Protein AF-A0A3P7DSE6-F1 (afdb_monomer)

Structure (mmCIF, N/CA/C/O backbone):
data_AF-A0A3P7DSE6-F1
#
_entry.id   AF-A0A3P7DSE6-F1
#
loop_
_atom_site.group_PDB
_atom_site.id
_atom_site.type_symbol
_atom_site.label_atom_id
_atom_site.label_alt_id
_atom_site.label_comp_id
_atom_site.label_asym_id
_atom_site.label_entity_id
_atom_site.label_seq_id
_atom_site.pdbx_PDB_ins_code
_atom_site.Cartn_x
_atom_site.Cartn_y
_atom_site.Cartn_z
_atom_site.occupancy
_atom_site.B_iso_or_equiv
_atom_site.auth_seq_id
_atom_site.auth_comp_id
_atom_site.auth_asym_id
_atom_site.auth_atom_id
_atom_site.pdbx_PDB_model_num
ATOM 1 N N . MET A 1 1 ? 12.833 21.129 -14.256 1.00 38.88 1 MET A N 1
ATOM 2 C CA . MET A 1 1 ? 12.560 20.249 -13.098 1.00 38.88 1 MET A CA 1
ATOM 3 C C . MET A 1 1 ? 11.697 19.097 -13.581 1.00 38.88 1 MET A C 1
ATOM 5 O O . MET A 1 1 ? 10.662 19.366 -14.177 1.00 38.88 1 MET A O 1
ATOM 9 N N . GLN A 1 2 ? 12.132 17.846 -13.414 1.00 68.00 2 GLN A N 1
ATOM 10 C CA . GLN A 1 2 ? 11.287 16.686 -13.716 1.00 68.00 2 GLN A CA 1
ATOM 11 C C . GLN A 1 2 ? 10.372 16.439 -12.518 1.00 68.00 2 GLN A C 1
ATOM 13 O O . GLN A 1 2 ? 10.795 15.897 -11.503 1.00 68.00 2 GLN A O 1
ATOM 18 N N . TYR A 1 3 ? 9.135 16.911 -12.623 1.00 85.81 3 TYR A N 1
ATOM 19 C CA . TYR A 1 3 ? 8.084 16.573 -11.672 1.00 85.81 3 TYR A CA 1
ATOM 20 C C . TYR A 1 3 ? 7.590 15.152 -11.948 1.00 85.81 3 TYR A C 1
ATOM 22 O O . TYR A 1 3 ? 7.608 14.699 -13.095 1.00 85.81 3 TYR A O 1
ATOM 30 N N . TYR A 1 4 ? 7.134 14.454 -10.906 1.00 91.56 4 TYR A N 1
ATOM 31 C CA . TYR A 1 4 ? 6.423 13.193 -11.090 1.00 91.56 4 TYR A CA 1
ATOM 32 C C . TYR A 1 4 ? 5.213 13.389 -12.016 1.00 91.56 4 TYR A C 1
ATOM 34 O O . TYR A 1 4 ? 4.599 14.464 -11.992 1.00 91.56 4 TYR A O 1
ATOM 42 N N . PRO A 1 5 ? 4.841 12.374 -12.822 1.00 93.06 5 PRO A N 1
ATOM 43 C CA . PRO A 1 5 ? 3.581 12.425 -13.548 1.00 93.06 5 PRO A CA 1
ATOM 44 C C . PRO A 1 5 ? 2.419 12.608 -12.564 1.00 93.06 5 PRO A C 1
ATOM 46 O O . PRO A 1 5 ? 2.527 12.300 -11.370 1.00 93.06 5 PRO A O 1
ATOM 49 N N . ARG A 1 6 ? 1.285 13.101 -13.072 1.00 94.62 6 ARG A N 1
ATOM 50 C CA . ARG A 1 6 ? 0.035 13.110 -12.306 1.00 94.62 6 ARG A CA 1
ATOM 51 C C . ARG A 1 6 ? -0.231 11.688 -11.803 1.00 94.62 6 ARG A C 1
ATOM 53 O O . ARG A 1 6 ? -0.261 10.772 -12.611 1.00 94.62 6 ARG A O 1
ATOM 60 N N . HIS A 1 7 ? -0.406 11.537 -10.496 1.00 94.81 7 HIS A N 1
ATOM 61 C CA . HIS A 1 7 ? -0.621 10.261 -9.818 1.00 94.81 7 HIS A CA 1
ATOM 62 C C . HIS A 1 7 ? -1.644 10.447 -8.689 1.00 94.81 7 HIS A C 1
ATOM 64 O O . HIS A 1 7 ? -1.926 11.576 -8.273 1.00 94.81 7 HIS A O 1
ATOM 70 N N . CYS A 1 8 ? -2.218 9.346 -8.220 1.00 93.94 8 CYS A N 1
ATOM 71 C CA . CYS A 1 8 ? -2.974 9.288 -6.977 1.00 93.94 8 CYS A CA 1
ATOM 72 C C . CYS A 1 8 ? -1.994 8.973 -5.847 1.00 93.94 8 CYS A C 1
ATOM 74 O O . CYS A 1 8 ? -1.244 8.010 -5.945 1.00 93.94 8 CYS A O 1
ATOM 76 N N . SER A 1 9 ? -1.996 9.791 -4.800 1.00 89.56 9 SER A N 1
ATOM 77 C CA . SER A 1 9 ? -1.204 9.565 -3.591 1.00 89.56 9 SER A CA 1
ATOM 78 C C . SER A 1 9 ? -2.119 9.182 -2.436 1.00 89.56 9 SER A C 1
ATOM 80 O O . SER A 1 9 ? -3.177 9.804 -2.287 1.00 89.56 9 SER A O 1
ATOM 82 N N . GLY A 1 10 ? -1.696 8.274 -1.564 1.00 84.75 10 GLY A N 1
ATOM 83 C CA . GLY A 1 10 ? -2.383 8.038 -0.294 1.00 84.75 10 GLY A CA 1
ATOM 84 C C . GLY A 1 10 ? -2.285 6.600 0.188 1.00 84.75 10 GLY A C 1
ATOM 85 O O . GLY A 1 10 ? -1.408 5.850 -0.207 1.00 84.75 10 GLY A O 1
ATOM 86 N N . SER A 1 11 ? -3.195 6.213 1.081 1.00 83.69 11 SER A N 1
ATOM 87 C CA . SER A 1 11 ? -3.246 4.839 1.605 1.00 83.69 11 SER A CA 1
ATOM 88 C C . SER A 1 11 ? -4.021 3.873 0.703 1.00 83.69 11 SER A C 1
ATOM 90 O O . SER A 1 11 ? -3.950 2.666 0.907 1.00 83.69 11 SER A O 1
ATOM 92 N N . PHE A 1 12 ? -4.806 4.396 -0.241 1.00 88.19 12 PHE A N 1
ATOM 93 C CA . PHE A 1 12 ? -5.580 3.622 -1.205 1.00 88.19 12 PHE A CA 1
ATOM 94 C C . PHE A 1 12 ? -5.956 4.493 -2.410 1.00 88.19 12 PHE A C 1
ATOM 96 O O . PHE A 1 12 ? -5.981 5.723 -2.335 1.00 88.19 12 PHE A O 1
ATOM 103 N N . TYR A 1 13 ? -6.326 3.838 -3.504 1.00 90.50 13 TYR A N 1
ATOM 104 C CA . TYR A 1 13 ? -6.916 4.451 -4.687 1.00 90.50 13 TYR A CA 1
ATOM 105 C C . TYR A 1 13 ? -7.997 3.528 -5.259 1.00 90.50 13 TYR A C 1
ATOM 107 O O . TYR A 1 13 ? -7.988 2.318 -5.037 1.00 90.50 13 TYR A O 1
ATOM 115 N N . LEU A 1 14 ? -8.948 4.105 -5.993 1.00 91.94 14 LEU A N 1
ATOM 116 C CA . LEU A 1 14 ? -9.995 3.356 -6.684 1.00 91.94 14 LEU A CA 1
ATOM 117 C C . LEU A 1 14 ? -9.675 3.263 -8.169 1.00 91.94 14 LEU A C 1
ATOM 119 O O . LEU A 1 14 ? -9.336 4.262 -8.803 1.00 91.94 14 LEU A O 1
ATOM 123 N N . LEU A 1 15 ? -9.837 2.066 -8.722 1.00 94.56 15 LEU A N 1
ATOM 124 C CA . LEU A 1 15 ? -9.671 1.793 -10.143 1.00 94.56 15 LEU A CA 1
ATOM 125 C C . LEU A 1 15 ? -10.956 1.177 -10.687 1.00 94.56 15 LEU A C 1
ATOM 127 O O . LEU A 1 15 ? -11.629 0.402 -10.008 1.00 94.56 15 LEU A O 1
ATOM 131 N N . THR A 1 16 ? -11.269 1.466 -11.946 1.00 95.44 16 THR A N 1
ATOM 132 C CA . THR A 1 16 ? -12.244 0.659 -12.679 1.00 95.44 16 THR A CA 1
ATOM 133 C C . THR A 1 16 ? -11.640 -0.718 -12.968 1.00 95.44 16 THR A C 1
ATOM 135 O O . THR A 1 16 ? -10.439 -0.839 -13.220 1.00 95.44 16 THR A O 1
ATOM 138 N N . GLY A 1 17 ? -12.458 -1.775 -12.962 1.00 95.19 17 GLY A N 1
ATOM 139 C CA . GLY A 1 17 ? -11.953 -3.149 -13.107 1.00 95.19 17 GLY A CA 1
ATOM 140 C C . GLY A 1 17 ? -11.143 -3.390 -14.391 1.00 95.19 17 GLY A C 1
ATOM 141 O O . GLY A 1 17 ? -10.157 -4.122 -14.380 1.00 95.19 17 GLY A O 1
ATOM 142 N N . ASN A 1 18 ? -11.494 -2.719 -15.491 1.00 95.88 18 ASN A N 1
ATOM 143 C CA . ASN A 1 18 ? -10.749 -2.789 -16.751 1.00 95.88 18 ASN A CA 1
ATOM 144 C C . ASN A 1 18 ? -9.375 -2.096 -16.692 1.00 95.88 18 ASN A C 1
ATOM 146 O O . ASN A 1 18 ? -8.443 -2.548 -17.357 1.00 95.88 18 ASN A O 1
ATOM 150 N N . LEU A 1 19 ? -9.229 -1.024 -15.904 1.00 97.44 19 LEU A N 1
ATOM 151 C CA . LEU A 1 19 ? -7.979 -0.270 -15.802 1.00 97.44 19 LEU A CA 1
ATOM 152 C C . LEU A 1 19 ? -6.871 -1.116 -15.168 1.00 97.44 19 LEU A C 1
ATOM 154 O O . LEU A 1 19 ? -5.738 -1.074 -15.638 1.00 97.44 19 LEU A O 1
ATOM 158 N N . ALA A 1 20 ? -7.202 -1.944 -14.173 1.00 96.06 20 ALA A N 1
ATOM 159 C CA . ALA A 1 20 ? -6.242 -2.841 -13.528 1.00 96.06 20 ALA A CA 1
ATOM 160 C C . ALA A 1 20 ? -5.519 -3.752 -14.539 1.00 96.06 20 ALA A C 1
ATOM 162 O O . ALA A 1 20 ? -4.295 -3.874 -14.502 1.00 96.06 20 ALA A O 1
ATOM 163 N N . ARG A 1 21 ? -6.258 -4.327 -15.499 1.00 96.50 21 ARG A N 1
ATOM 164 C CA . ARG A 1 21 ? -5.679 -5.161 -16.564 1.00 96.50 21 ARG A CA 1
ATOM 165 C C . ARG A 1 21 ? -4.743 -4.366 -17.475 1.00 96.50 21 ARG A C 1
ATOM 167 O O . ARG A 1 21 ? -3.650 -4.832 -17.773 1.00 96.50 21 ARG A O 1
ATOM 174 N N . LEU A 1 22 ? -5.150 -3.165 -17.886 1.00 97.50 22 LEU A N 1
ATOM 175 C CA . LEU A 1 22 ? -4.333 -2.312 -18.755 1.00 97.50 22 LEU A CA 1
ATOM 176 C C . LEU A 1 22 ? -3.011 -1.915 -18.085 1.00 97.50 22 LEU A C 1
ATOM 178 O O . LEU A 1 22 ? -1.963 -1.952 -18.728 1.00 97.50 22 LEU A O 1
ATOM 182 N N . LEU A 1 23 ? -3.051 -1.564 -16.794 1.00 97.38 23 LEU A N 1
ATOM 183 C CA . LEU A 1 23 ? -1.851 -1.248 -16.015 1.00 97.38 23 LEU A CA 1
ATOM 184 C C . LEU A 1 23 ? -0.917 -2.463 -15.930 1.00 97.38 23 LEU A C 1
ATOM 186 O O . LEU A 1 23 ? 0.278 -2.337 -16.197 1.00 97.38 23 LEU A O 1
ATOM 190 N N . PHE A 1 24 ? -1.467 -3.642 -15.626 1.00 95.81 24 PHE A N 1
ATOM 191 C CA . PHE A 1 24 ? -0.712 -4.894 -15.567 1.00 95.81 24 PHE A CA 1
ATOM 192 C C . PHE A 1 24 ? -0.029 -5.229 -16.903 1.00 95.81 24 PHE A C 1
ATOM 194 O O . PHE A 1 24 ? 1.168 -5.517 -16.932 1.00 95.81 24 PHE A O 1
ATOM 201 N N . ASP A 1 25 ? -0.750 -5.110 -18.020 1.00 96.88 25 ASP A N 1
ATOM 202 C CA . ASP A 1 25 ? -0.218 -5.393 -19.359 1.00 96.88 25 ASP A CA 1
ATOM 203 C C . ASP A 1 25 ? 0.943 -4.457 -19.749 1.00 96.88 25 ASP A C 1
ATOM 205 O O . ASP A 1 25 ? 1.818 -4.859 -20.528 1.00 96.88 25 ASP A O 1
ATOM 209 N N . GLN A 1 26 ? 0.971 -3.230 -19.208 1.00 96.94 26 GLN A N 1
ATOM 210 C CA . GLN A 1 26 ? 2.058 -2.262 -19.399 1.00 96.94 26 GLN A CA 1
ATOM 211 C C . GLN A 1 26 ? 3.239 -2.465 -18.446 1.00 96.94 26 GLN A C 1
ATOM 213 O O . GLN A 1 26 ? 4.368 -2.151 -18.825 1.00 96.94 26 GLN A O 1
ATOM 218 N N . ALA A 1 27 ? 3.019 -3.006 -17.245 1.00 95.81 27 ALA A N 1
ATOM 219 C CA . ALA A 1 27 ? 4.054 -3.142 -16.217 1.00 95.81 27 ALA A CA 1
ATOM 220 C C . ALA A 1 27 ? 5.291 -3.915 -16.709 1.00 95.81 27 ALA A C 1
ATOM 222 O O . ALA A 1 27 ? 6.420 -3.531 -16.414 1.00 95.81 27 ALA A O 1
ATOM 223 N N . ARG A 1 28 ? 5.096 -4.941 -17.548 1.00 94.25 28 ARG A N 1
ATOM 224 C CA . ARG A 1 28 ? 6.185 -5.738 -18.151 1.00 94.25 28 ARG A CA 1
ATOM 225 C C . ARG A 1 28 ? 7.104 -4.965 -19.107 1.00 94.25 28 ARG A C 1
ATOM 227 O O . ARG A 1 28 ? 8.167 -5.466 -19.453 1.00 94.25 28 ARG A O 1
ATOM 234 N N . PHE A 1 29 ? 6.699 -3.777 -19.555 1.00 95.62 29 PHE A N 1
ATOM 235 C CA . PHE A 1 29 ? 7.461 -2.923 -20.476 1.00 95.62 29 PHE A CA 1
ATOM 236 C C . PHE A 1 29 ? 8.024 -1.668 -19.791 1.00 95.62 29 PHE A C 1
ATOM 238 O O . PHE A 1 29 ? 8.458 -0.726 -20.465 1.00 95.62 29 PHE A O 1
ATOM 245 N N . CYS A 1 30 ? 7.982 -1.628 -18.460 1.00 93.19 30 CYS A N 1
ATOM 246 C CA . CYS A 1 30 ? 8.367 -0.479 -17.658 1.00 93.19 30 CYS A CA 1
ATOM 247 C C . CYS A 1 30 ? 9.463 -0.834 -16.665 1.00 93.19 30 CYS A C 1
ATOM 249 O O . CYS A 1 30 ? 9.403 -1.859 -15.992 1.00 93.19 30 CYS A O 1
ATOM 251 N N . THR A 1 31 ? 10.409 0.083 -16.483 1.00 92.75 31 THR A N 1
ATOM 252 C CA . THR A 1 31 ? 11.282 0.048 -15.311 1.00 92.75 31 THR A CA 1
ATOM 253 C C . THR A 1 31 ? 10.458 0.356 -14.064 1.00 92.75 31 THR A C 1
ATOM 255 O O . THR A 1 31 ? 9.689 1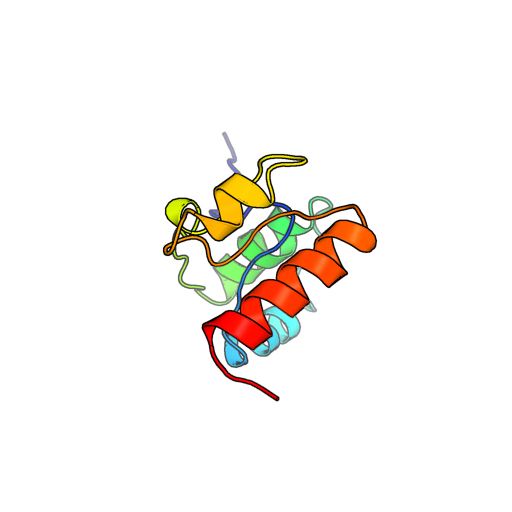.328 -14.037 1.00 92.75 31 THR A O 1
ATOM 258 N N . LEU A 1 32 ? 10.626 -0.472 -13.035 1.00 93.19 32 LEU A N 1
ATOM 259 C CA . LEU A 1 32 ? 10.024 -0.256 -11.726 1.00 93.19 32 LEU A CA 1
ATOM 260 C C . LEU A 1 32 ? 10.492 1.084 -11.145 1.00 93.19 32 LEU A C 1
ATOM 262 O O . LEU A 1 32 ? 11.670 1.432 -11.222 1.00 93.19 32 LEU A O 1
ATOM 266 N N . PHE A 1 33 ? 9.561 1.824 -10.549 1.00 93.81 33 PHE A N 1
ATOM 267 C CA . PHE A 1 33 ? 9.860 3.026 -9.777 1.00 93.81 33 PHE A CA 1
ATOM 268 C C . PHE A 1 33 ? 9.518 2.768 -8.308 1.00 93.81 33 PHE A C 1
ATOM 270 O O . PHE A 1 33 ? 8.503 2.147 -8.013 1.00 93.81 33 PHE A O 1
ATOM 277 N N . TRP A 1 34 ? 10.391 3.194 -7.396 1.00 93.88 34 TRP A N 1
ATOM 278 C CA . TRP A 1 34 ? 10.366 2.742 -5.999 1.00 93.88 34 TRP A CA 1
ATOM 279 C C . TRP A 1 34 ? 9.204 3.313 -5.172 1.00 93.88 34 TRP A C 1
ATOM 281 O O . TRP A 1 34 ? 8.829 2.716 -4.168 1.00 93.88 34 TRP A O 1
ATOM 291 N N . ILE A 1 35 ? 8.619 4.441 -5.588 1.00 95.00 35 ILE A N 1
ATOM 292 C CA . ILE A 1 35 ? 7.380 4.956 -4.995 1.00 95.00 35 ILE A CA 1
ATOM 293 C C . ILE A 1 35 ? 6.212 4.301 -5.731 1.00 95.00 35 ILE A C 1
ATOM 295 O O . ILE A 1 35 ? 5.942 4.657 -6.879 1.00 95.00 35 ILE A O 1
ATOM 299 N N . GLU A 1 36 ? 5.541 3.349 -5.082 1.00 94.62 36 GLU A N 1
ATOM 300 C CA . GLU A 1 36 ? 4.486 2.527 -5.694 1.00 94.62 36 GLU A CA 1
ATOM 301 C C . GLU A 1 36 ? 3.345 3.373 -6.277 1.00 94.62 36 GLU A C 1
ATOM 303 O O . GLU A 1 36 ? 3.064 3.235 -7.465 1.00 94.62 36 GLU A O 1
ATOM 308 N N . ASP A 1 37 ? 2.807 4.335 -5.521 1.00 95.25 37 ASP A N 1
ATOM 309 C CA . ASP A 1 37 ? 1.792 5.287 -6.000 1.00 95.25 37 ASP A CA 1
ATOM 310 C C . ASP A 1 37 ? 2.210 5.985 -7.306 1.00 95.25 37 ASP A C 1
ATOM 312 O O . ASP A 1 37 ? 1.446 6.055 -8.275 1.00 95.25 37 ASP A O 1
ATOM 316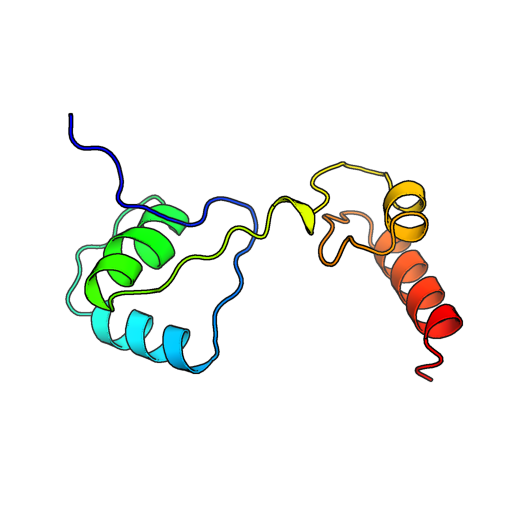 N N . VAL A 1 38 ? 3.454 6.473 -7.368 1.00 95.75 38 VAL A N 1
ATOM 317 C CA . VAL A 1 38 ? 3.998 7.139 -8.561 1.00 95.75 38 VAL A CA 1
ATOM 318 C C . VAL A 1 38 ? 4.204 6.136 -9.693 1.00 95.75 38 VAL A C 1
ATOM 320 O O . VAL A 1 38 ? 3.991 6.482 -10.855 1.00 95.75 38 VAL A O 1
ATOM 323 N N . HIS A 1 39 ? 4.600 4.899 -9.393 1.00 96.06 39 HIS A N 1
ATOM 324 C CA . HIS A 1 39 ? 4.793 3.860 -10.396 1.00 96.06 39 HIS A CA 1
ATOM 325 C C . HIS A 1 39 ? 3.463 3.419 -11.015 1.00 96.06 39 HIS A C 1
ATOM 327 O O . HIS A 1 39 ? 3.279 3.535 -12.228 1.00 96.06 39 HIS A O 1
ATOM 333 N N . VAL A 1 40 ? 2.535 2.942 -10.189 1.00 96.56 40 VAL A N 1
ATOM 334 C CA . VAL A 1 40 ? 1.281 2.323 -10.619 1.00 96.56 40 VAL A CA 1
ATOM 335 C C . VAL A 1 40 ? 0.333 3.376 -11.157 1.00 96.56 40 VAL A C 1
ATOM 337 O O . VAL A 1 40 ? -0.119 3.288 -12.299 1.00 96.56 40 VAL A O 1
ATOM 340 N N . THR A 1 41 ? 0.051 4.408 -10.369 1.00 96.75 41 THR A N 1
ATOM 341 C CA . THR A 1 41 ? -0.964 5.377 -10.772 1.00 96.75 41 THR A CA 1
ATOM 342 C C . THR A 1 41 ? -0.387 6.477 -11.642 1.00 96.75 41 THR A C 1
ATOM 344 O O . THR A 1 41 ? -1.130 7.001 -12.446 1.00 96.75 41 THR A O 1
ATOM 347 N N . GLY A 1 42 ? 0.908 6.795 -11.553 1.00 96.50 42 GLY A N 1
ATOM 348 C CA . GLY A 1 42 ? 1.543 7.830 -12.373 1.00 96.50 42 GLY A CA 1
ATOM 349 C C . GLY A 1 42 ? 2.169 7.311 -13.668 1.00 96.50 42 GLY A C 1
ATOM 350 O O . GLY A 1 42 ? 1.715 7.629 -14.766 1.00 96.50 42 GLY A O 1
ATOM 351 N N . HIS A 1 43 ? 3.244 6.529 -13.559 1.00 95.50 43 HIS A N 1
ATOM 352 C CA . HIS A 1 43 ? 4.029 6.059 -14.704 1.00 95.50 43 HIS A CA 1
ATOM 353 C C . HIS A 1 43 ? 3.234 5.089 -15.591 1.00 95.50 43 HIS A C 1
ATOM 355 O O . HIS A 1 43 ? 3.153 5.310 -16.802 1.00 95.50 43 HIS A O 1
ATOM 361 N N . LEU A 1 44 ? 2.619 4.047 -15.019 1.00 97.12 44 LEU A N 1
ATOM 362 C CA . LEU A 1 44 ? 1.760 3.130 -15.780 1.00 97.12 44 LEU A CA 1
ATOM 363 C C . LEU A 1 44 ? 0.460 3.820 -16.208 1.00 97.12 44 LEU A C 1
ATOM 365 O O . LEU A 1 44 ? 0.048 3.679 -17.359 1.00 97.12 44 LEU A O 1
ATOM 369 N N . GLY A 1 45 ? -0.132 4.635 -15.327 1.00 97.00 45 GLY A N 1
ATOM 370 C CA . GLY A 1 45 ? -1.322 5.435 -15.627 1.00 97.00 45 GLY A CA 1
ATOM 371 C C . GLY A 1 45 ? -1.152 6.337 -16.853 1.00 97.00 45 GLY A C 1
ATOM 372 O O . GLY A 1 45 ? -2.041 6.400 -17.702 1.00 97.00 45 GLY A O 1
ATOM 373 N N . LEU A 1 46 ? 0.009 6.980 -17.009 1.00 95.94 46 LEU A N 1
ATOM 374 C CA . LEU A 1 46 ? 0.330 7.788 -18.188 1.00 95.94 46 LEU A CA 1
ATOM 375 C C . LEU A 1 46 ? 0.349 6.958 -19.481 1.00 95.94 46 LEU A C 1
ATOM 377 O O . LEU A 1 46 ? -0.176 7.409 -20.496 1.00 95.94 46 LEU A O 1
ATOM 381 N N . ARG A 1 47 ? 0.913 5.744 -19.449 1.00 96.00 47 ARG A N 1
ATOM 382 C CA . ARG A 1 47 ? 1.037 4.862 -20.627 1.00 96.00 47 ARG A CA 1
ATOM 383 C C . ARG A 1 47 ? -0.294 4.324 -21.133 1.00 96.00 47 ARG A C 1
ATOM 385 O O . ARG A 1 47 ? -0.436 4.088 -22.326 1.00 96.00 47 ARG A O 1
ATOM 392 N N . VAL A 1 48 ? -1.255 4.131 -20.235 1.00 97.19 48 VAL A N 1
ATOM 393 C CA . VAL A 1 48 ? -2.608 3.666 -20.582 1.00 97.19 48 VAL A CA 1
ATOM 394 C C . VAL A 1 48 ? -3.601 4.814 -20.757 1.00 97.19 48 VAL A C 1
ATOM 396 O O . VAL A 1 48 ? -4.793 4.565 -20.911 1.00 97.19 48 VAL A O 1
ATOM 399 N N . HIS A 1 49 ? -3.129 6.065 -20.710 1.00 96.88 49 HIS A N 1
ATOM 400 C CA . HIS A 1 49 ? -3.968 7.264 -20.749 1.00 96.88 49 HIS A CA 1
ATOM 401 C C . HIS A 1 49 ? -5.092 7.244 -19.695 1.00 96.88 49 HIS A C 1
ATOM 403 O O . HIS A 1 49 ? -6.246 7.567 -19.983 1.00 96.88 49 HIS A O 1
ATOM 409 N N . ALA A 1 50 ? -4.758 6.856 -18.460 1.00 97.50 50 ALA A N 1
ATOM 410 C CA . ALA A 1 50 ? -5.711 6.794 -17.359 1.00 97.50 50 ALA A CA 1
ATOM 411 C C . ALA A 1 50 ? -6.364 8.162 -17.098 1.00 97.50 50 ALA A C 1
ATOM 413 O O . ALA A 1 50 ? -5.712 9.212 -17.099 1.00 97.50 50 ALA A O 1
ATOM 414 N N . ARG A 1 51 ? -7.671 8.143 -16.823 1.00 96.75 51 ARG A N 1
ATOM 415 C CA . ARG A 1 51 ? -8.419 9.309 -16.350 1.00 96.75 51 ARG A CA 1
ATOM 416 C C . ARG A 1 51 ? -8.366 9.354 -14.826 1.00 96.75 51 ARG A C 1
ATOM 418 O O . ARG A 1 51 ? -8.658 8.366 -14.166 1.00 96.75 51 ARG A O 1
ATOM 425 N N . TYR A 1 52 ? -8.050 10.525 -14.281 1.00 95.69 52 TYR A N 1
ATOM 426 C CA . TYR A 1 52 ? -7.925 10.739 -12.840 1.00 95.69 52 TYR A CA 1
ATOM 427 C C . TYR A 1 52 ? -9.062 11.612 -12.331 1.00 95.69 52 TYR A C 1
ATOM 429 O O . TYR A 1 52 ? -9.279 12.719 -12.840 1.00 95.69 52 TYR A O 1
ATOM 437 N N . GLU A 1 53 ? -9.703 11.163 -11.262 1.00 93.62 53 GLU A N 1
ATOM 438 C CA . GLU A 1 53 ? -10.755 11.894 -10.565 1.00 93.62 53 GLU A CA 1
ATOM 439 C C . GLU A 1 53 ? -10.319 12.187 -9.133 1.00 93.62 53 GLU A C 1
ATOM 441 O O . GLU A 1 53 ? -9.688 11.358 -8.481 1.00 93.62 53 GLU A O 1
ATOM 446 N N . LYS A 1 54 ? -10.627 13.388 -8.639 1.00 89.44 54 LYS A N 1
ATOM 447 C CA . LYS A 1 54 ? -10.315 13.763 -7.259 1.00 89.44 54 LYS A CA 1
ATOM 448 C C . LYS A 1 54 ? -11.438 13.273 -6.355 1.00 89.44 54 LYS A C 1
ATOM 450 O O . LYS A 1 54 ? -12.576 13.695 -6.517 1.00 89.44 54 LYS A O 1
ATOM 455 N N . TRP A 1 55 ? -11.097 12.409 -5.404 1.00 88.12 55 TRP A N 1
ATOM 456 C CA . TRP A 1 55 ? -12.041 11.847 -4.433 1.00 88.12 55 TRP A CA 1
ATOM 457 C C . TRP A 1 55 ? -11.822 12.372 -3.010 1.00 88.12 55 TRP A C 1
ATOM 459 O O . TRP A 1 55 ? -12.517 11.946 -2.099 1.00 88.12 55 TRP A O 1
ATOM 469 N N . ASN A 1 56 ? -10.897 13.317 -2.814 1.00 82.81 56 ASN A N 1
ATOM 470 C CA . ASN A 1 56 ? -10.461 13.780 -1.492 1.00 82.81 56 ASN A CA 1
ATOM 471 C C . ASN A 1 56 ? -11.610 14.272 -0.596 1.00 82.81 56 ASN A C 1
ATOM 473 O O . ASN A 1 56 ? -11.554 14.080 0.609 1.00 82.81 56 AS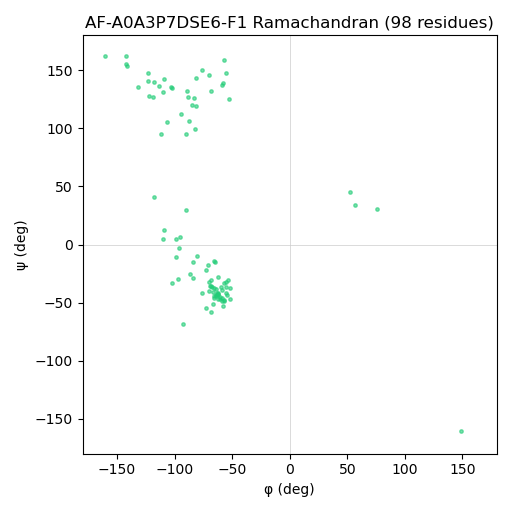N A O 1
ATOM 477 N N . GLU A 1 57 ? -12.662 14.860 -1.170 1.00 82.56 57 GLU A N 1
ATOM 478 C CA . GLU A 1 57 ? -13.835 15.339 -0.419 1.00 82.56 57 GLU A CA 1
ATOM 479 C C . GLU A 1 57 ? -14.707 14.203 0.139 1.00 82.56 57 GLU A C 1
ATOM 481 O O . GLU A 1 57 ? -15.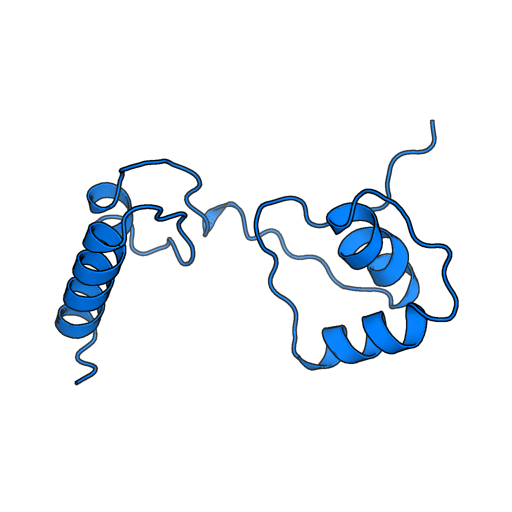502 14.421 1.048 1.00 82.56 57 GLU A O 1
ATOM 486 N N . LYS A 1 58 ? -14.549 12.982 -0.384 1.00 83.00 58 LYS A N 1
ATOM 487 C CA . LYS A 1 58 ? -15.270 11.778 0.054 1.00 83.00 58 LYS A CA 1
ATOM 488 C C . LYS A 1 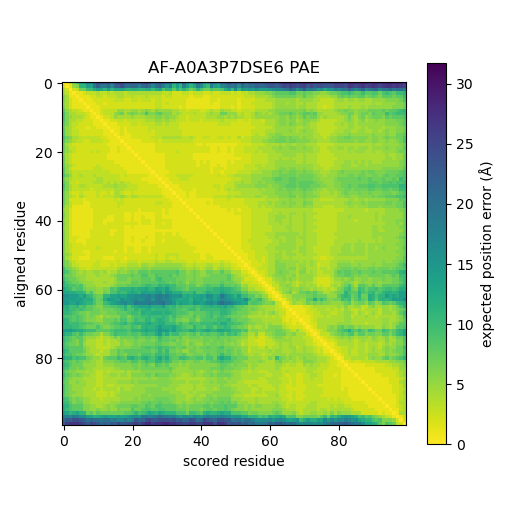58 ? -14.451 10.908 1.009 1.00 83.00 58 LYS A C 1
ATOM 490 O O . LYS A 1 58 ? -14.883 9.802 1.340 1.00 83.00 58 LYS A O 1
ATOM 495 N N . ILE A 1 59 ? -13.262 11.364 1.409 1.00 82.69 59 ILE A N 1
ATOM 496 C CA . ILE A 1 59 ? -12.321 10.599 2.227 1.00 82.69 59 ILE A CA 1
ATOM 497 C C . ILE A 1 59 ? -12.019 11.367 3.514 1.00 82.69 59 ILE A C 1
ATOM 499 O O . ILE A 1 59 ? -11.603 12.523 3.470 1.00 82.69 59 ILE A O 1
ATOM 503 N N . LEU A 1 60 ? -12.164 10.705 4.663 1.00 80.25 60 LEU A N 1
ATOM 504 C CA . LEU A 1 60 ? -11.780 11.252 5.962 1.00 80.25 60 LEU A CA 1
ATOM 505 C C . LEU A 1 60 ? -10.503 10.573 6.482 1.00 80.25 60 LEU A C 1
ATOM 507 O O . LEU A 1 60 ? -10.545 9.445 6.974 1.00 80.25 60 LEU A O 1
ATOM 511 N N . PHE A 1 61 ? -9.375 11.289 6.420 1.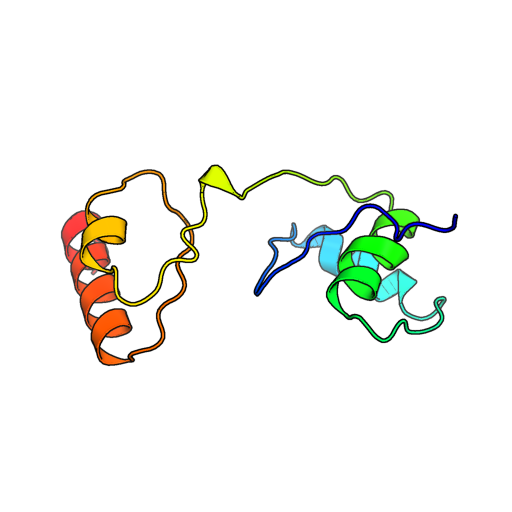00 76.50 61 PHE A N 1
ATOM 512 C CA . PHE A 1 61 ? -8.060 10.861 6.937 1.00 76.50 61 PHE A CA 1
ATOM 513 C C . PHE A 1 61 ? -7.815 11.270 8.402 1.00 76.50 61 PHE A C 1
ATOM 515 O O . PHE A 1 61 ? -6.684 11.547 8.804 1.00 76.50 61 PHE A O 1
ATOM 522 N N . LYS A 1 62 ? -8.873 11.366 9.209 1.00 73.44 62 LYS A N 1
ATOM 523 C CA . LYS A 1 62 ? -8.762 11.746 10.620 1.00 73.44 62 LYS A CA 1
ATOM 524 C C . LYS A 1 62 ? -8.892 10.521 11.520 1.00 73.44 62 LYS A C 1
ATOM 526 O O . LYS A 1 62 ? -9.755 9.674 11.321 1.00 73.44 62 LYS A O 1
ATOM 531 N N . TRP A 1 63 ? -8.015 10.453 12.513 1.00 69.94 63 TRP A N 1
ATOM 532 C CA . TRP A 1 63 ? -7.879 9.327 13.432 1.00 69.94 63 TRP A CA 1
ATOM 533 C C . TRP A 1 63 ? -8.917 9.389 14.551 1.00 69.94 63 TRP A C 1
ATOM 535 O O . TRP A 1 63 ? -9.169 10.468 15.077 1.00 69.94 63 TRP A O 1
ATOM 545 N N . ASN A 1 64 ? -9.438 8.232 14.973 1.00 65.88 64 ASN A N 1
ATOM 546 C CA . ASN A 1 64 ? -10.307 8.083 16.152 1.00 65.88 64 ASN A CA 1
ATOM 547 C C . ASN A 1 64 ? -11.579 8.954 16.118 1.00 65.88 64 ASN A C 1
ATOM 549 O O . ASN A 1 64 ? -12.037 9.445 17.149 1.00 65.88 64 ASN A O 1
ATOM 553 N N . GLN A 1 65 ? -12.149 9.176 14.932 1.00 78.81 65 GLN A N 1
ATOM 554 C CA . GLN A 1 65 ? -13.333 10.017 14.745 1.00 78.81 65 GLN A CA 1
ATOM 555 C C . GLN A 1 65 ? -14.529 9.245 14.180 1.00 78.81 65 GLN A C 1
ATOM 557 O O . GLN A 1 65 ? -15.261 9.755 13.333 1.00 78.81 65 GLN A O 1
ATOM 562 N N . LEU A 1 66 ? -14.761 8.018 14.658 1.00 83.25 66 LEU A N 1
ATOM 563 C CA . LEU A 1 66 ? -15.896 7.202 14.212 1.00 83.25 66 LEU A CA 1
ATOM 564 C C . LEU A 1 66 ? -17.236 7.959 14.298 1.00 83.25 66 LEU A C 1
ATOM 566 O O . LEU A 1 66 ? -18.067 7.853 13.402 1.00 83.25 66 LEU A O 1
ATOM 570 N N . GLU A 1 67 ? -17.429 8.782 15.330 1.00 84.00 67 GLU A N 1
ATOM 571 C CA . GLU A 1 67 ? -18.623 9.626 15.432 1.00 84.00 67 GLU A CA 1
ATOM 572 C C . GLU A 1 67 ? -18.733 10.685 14.324 1.00 84.00 67 GLU A C 1
ATOM 574 O O . GLU A 1 67 ? -19.838 10.944 13.854 1.00 84.00 67 GLU A O 1
ATOM 579 N N . GLU A 1 68 ? -17.622 11.308 13.911 1.00 83.50 68 GLU A N 1
ATOM 580 C CA . GLU A 1 68 ? -17.609 12.293 12.815 1.00 83.50 68 GLU A CA 1
ATOM 581 C C . GLU A 1 68 ? -17.938 11.597 11.492 1.00 83.50 68 GLU A C 1
ATOM 583 O O . GLU A 1 68 ? -18.743 12.109 10.717 1.00 83.50 68 GLU A O 1
ATOM 588 N N . VAL A 1 69 ? -17.394 10.393 11.277 1.00 83.81 69 VAL A N 1
ATOM 589 C CA . VAL A 1 69 ? -17.699 9.552 10.108 1.00 83.81 69 VAL A CA 1
ATOM 590 C C . VAL A 1 69 ? -19.193 9.253 10.040 1.00 83.81 69 V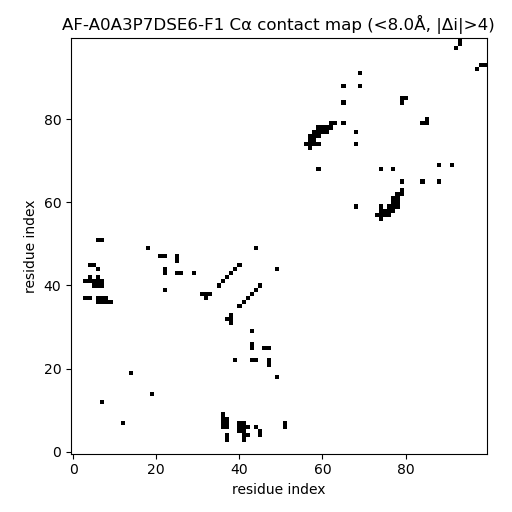AL A C 1
ATOM 592 O O . VAL A 1 69 ? -19.828 9.533 9.030 1.00 83.81 69 VAL A O 1
ATOM 595 N N . ILE A 1 70 ? -19.769 8.746 11.132 1.00 84.50 70 ILE A N 1
ATOM 596 C CA . ILE A 1 70 ? -21.191 8.385 11.218 1.00 84.50 70 ILE A CA 1
ATOM 597 C C . ILE A 1 70 ? -22.106 9.596 10.969 1.00 84.50 70 ILE A C 1
ATOM 599 O O . ILE A 1 70 ? -23.158 9.469 10.346 1.00 84.50 70 ILE A O 1
ATOM 603 N N . LYS A 1 71 ? -21.713 10.784 11.440 1.00 83.88 71 LYS A N 1
ATOM 604 C CA . LYS A 1 71 ? -22.491 12.025 11.290 1.00 83.88 71 LYS A CA 1
ATOM 605 C C . LYS A 1 71 ? -22.321 12.688 9.915 1.00 83.88 71 LYS A C 1
ATOM 607 O O . LYS A 1 71 ? -23.065 13.621 9.618 1.00 83.88 71 LYS A O 1
ATOM 612 N N . THR A 1 72 ? -21.382 12.234 9.078 1.00 83.38 72 THR A N 1
ATOM 613 C CA . THR A 1 72 ? -21.054 12.882 7.797 1.00 83.38 72 THR A CA 1
ATOM 614 C C . THR A 1 72 ? -21.479 12.007 6.608 1.00 83.38 72 THR A C 1
ATOM 616 O O . THR A 1 72 ? -20.699 11.168 6.157 1.00 83.38 72 THR A O 1
ATOM 619 N N . PRO A 1 73 ? -22.675 12.221 6.021 1.00 75.81 73 PRO A N 1
ATOM 620 C CA . PRO A 1 73 ? -23.269 11.303 5.036 1.00 75.81 73 PRO A CA 1
ATOM 621 C C . PRO A 1 73 ? -22.498 11.190 3.710 1.00 75.81 73 PRO A C 1
ATOM 623 O O . PRO A 1 73 ? -22.742 10.276 2.930 1.00 75.81 73 PRO A O 1
ATOM 626 N N . ASN A 1 74 ? -21.569 12.110 3.439 1.00 83.81 74 ASN A N 1
ATOM 627 C CA . ASN A 1 74 ? -20.829 12.169 2.176 1.00 83.81 74 ASN A CA 1
ATOM 628 C C . ASN A 1 74 ? -19.456 11.473 2.226 1.00 83.81 74 ASN A C 1
ATOM 630 O O . ASN A 1 74 ? -18.763 11.427 1.206 1.00 83.81 74 ASN A O 1
ATOM 634 N N . ILE A 1 75 ? -19.046 10.943 3.385 1.00 85.19 75 ILE A N 1
ATOM 635 C CA . ILE A 1 75 ? -17.791 10.196 3.515 1.00 85.19 75 ILE A CA 1
ATOM 636 C C . ILE 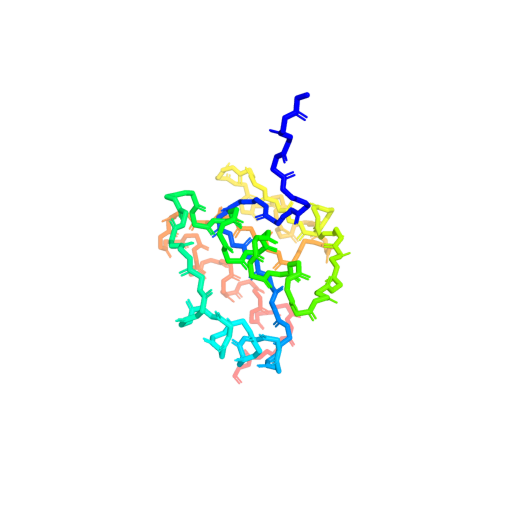A 1 75 ? -18.009 8.759 3.047 1.00 85.19 75 ILE A C 1
ATOM 638 O O . ILE A 1 75 ? -18.808 8.022 3.614 1.00 85.19 75 ILE A O 1
ATOM 642 N N . LEU A 1 76 ? -17.264 8.358 2.018 1.00 83.75 76 LEU A N 1
ATOM 643 C CA . LEU A 1 76 ? -17.270 6.989 1.497 1.00 83.75 76 LEU A CA 1
ATOM 644 C C . LEU A 1 76 ? -16.122 6.152 2.057 1.00 83.75 76 LEU A C 1
ATOM 646 O O . LEU A 1 76 ? -16.251 4.939 2.181 1.00 83.75 76 LEU A O 1
ATOM 650 N N . PHE A 1 77 ? -15.001 6.792 2.392 1.00 85.62 77 PHE A N 1
ATOM 651 C CA . PHE A 1 77 ? -13.818 6.110 2.903 1.00 85.62 77 PHE A CA 1
ATOM 652 C C . PHE A 1 77 ? -13.295 6.806 4.147 1.00 85.62 77 PHE A C 1
ATOM 654 O O . PHE A 1 77 ? -13.156 8.029 4.192 1.00 85.62 77 PHE A O 1
ATOM 661 N N . THR A 1 78 ? -12.947 6.016 5.150 1.00 85.44 78 THR A N 1
ATOM 662 C CA . THR A 1 78 ? -12.298 6.494 6.363 1.00 85.44 78 THR A CA 1
ATOM 663 C C . THR A 1 78 ? -11.245 5.493 6.804 1.00 85.44 78 THR A C 1
ATOM 665 O O . THR A 1 78 ? -11.323 4.304 6.490 1.00 85.44 78 THR A O 1
ATOM 668 N N . LEU A 1 79 ? -10.239 5.987 7.512 1.00 82.88 79 LEU A N 1
ATOM 669 C CA . LEU A 1 79 ? -9.170 5.174 8.050 1.00 82.88 79 LEU A CA 1
ATOM 670 C C . LEU A 1 79 ? -9.506 4.788 9.493 1.00 82.88 79 LEU A C 1
ATOM 672 O O . LEU A 1 79 ? -9.537 5.638 10.380 1.00 82.88 79 LEU A O 1
ATOM 676 N N . ILE A 1 80 ? -9.757 3.498 9.718 1.00 84.56 80 ILE A N 1
ATOM 677 C CA . ILE A 1 80 ? -10.084 2.939 11.034 1.00 84.56 80 ILE A CA 1
ATOM 678 C C . ILE A 1 80 ? -9.020 1.915 11.408 1.00 84.56 80 ILE A C 1
ATOM 680 O O . ILE A 1 80 ? -8.756 0.979 10.652 1.00 84.56 80 ILE A O 1
ATOM 684 N N . TYR A 1 81 ? -8.427 2.077 12.589 1.00 81.19 81 TYR A N 1
ATOM 685 C CA . TYR A 1 81 ? -7.332 1.225 13.056 1.00 81.19 81 TYR A CA 1
ATOM 686 C C . TYR A 1 81 ? -7.775 0.185 14.076 1.00 81.19 81 TYR A C 1
ATOM 688 O O . TYR A 1 81 ? -7.220 -0.912 14.116 1.00 81.19 81 TYR A O 1
ATOM 696 N N . SER A 1 82 ? -8.762 0.508 14.912 1.00 87.19 82 SER A N 1
ATOM 697 C CA . SER A 1 82 ? -9.199 -0.398 15.967 1.00 87.19 82 SER A CA 1
ATOM 698 C C . SER A 1 82 ? -10.194 -1.425 15.426 1.00 87.19 82 SER A C 1
ATOM 700 O O . SER A 1 82 ? -11.248 -1.034 14.919 1.00 87.19 82 SER A O 1
ATOM 702 N N . PRO A 1 83 ? -9.961 -2.739 15.605 1.00 89.75 83 PRO A N 1
ATOM 703 C CA . PRO A 1 83 ? -10.960 -3.759 15.283 1.00 89.75 83 PRO A CA 1
ATOM 704 C C . PRO A 1 83 ? -12.319 -3.504 15.958 1.00 89.75 83 PRO A C 1
ATOM 706 O O . PRO A 1 83 ? -13.365 -3.814 15.394 1.00 89.75 83 PRO A O 1
ATOM 709 N N . LYS A 1 84 ? -12.325 -2.881 17.148 1.00 90.81 84 LYS A N 1
ATOM 710 C CA . LYS A 1 84 ? -13.556 -2.484 17.847 1.00 90.81 84 LYS A CA 1
ATOM 711 C C . LYS A 1 84 ? -14.339 -1.427 17.066 1.00 90.81 84 LYS A C 1
ATOM 713 O O . LYS A 1 84 ? -15.556 -1.545 16.958 1.00 90.81 84 LYS A O 1
ATOM 718 N N . GLU A 1 85 ? -13.655 -0.422 16.527 1.00 88.25 85 GLU A N 1
ATOM 719 C CA . GLU A 1 85 ? -14.282 0.626 15.716 1.00 88.25 85 GLU A CA 1
ATOM 720 C C . GLU A 1 85 ? -14.797 0.063 14.387 1.00 88.25 85 GLU A C 1
ATOM 722 O O . GLU A 1 85 ? -15.890 0.433 13.973 1.00 88.25 85 GLU A O 1
ATOM 727 N N . HIS A 1 86 ? -14.084 -0.890 13.769 1.00 89.12 86 HIS A N 1
ATOM 728 C CA . HIS A 1 86 ? -14.573 -1.615 12.584 1.00 89.12 86 HIS A CA 1
ATOM 729 C C . HIS A 1 86 ? -15.907 -2.311 12.864 1.00 89.12 86 HIS A C 1
ATOM 731 O O . HIS A 1 86 ? -16.866 -2.142 12.115 1.00 89.12 86 HIS A O 1
ATOM 737 N N . ILE A 1 87 ? -16.002 -3.038 13.982 1.00 91.88 87 ILE A N 1
ATOM 738 C CA . ILE A 1 87 ? -17.242 -3.714 14.394 1.00 91.88 87 ILE A CA 1
ATOM 739 C C . ILE A 1 87 ? -18.357 -2.699 14.678 1.00 91.88 87 ILE A C 1
ATOM 741 O O . ILE A 1 87 ? -19.508 -2.934 14.316 1.00 91.88 87 ILE A O 1
ATOM 745 N N . GLN A 1 88 ? -18.046 -1.582 15.340 1.00 90.88 88 GLN A N 1
ATOM 746 C CA . GLN A 1 88 ? -19.028 -0.536 15.638 1.00 90.88 88 GLN A CA 1
ATOM 747 C C . GLN A 1 88 ? -19.539 0.151 14.369 1.00 90.88 88 GLN A C 1
ATOM 749 O O . GLN A 1 88 ? -20.750 0.317 14.234 1.00 90.88 88 GLN A O 1
ATOM 754 N N . LEU A 1 89 ? -18.648 0.495 13.432 1.00 88.69 89 LEU A N 1
ATOM 755 C CA . LEU A 1 89 ? -19.032 1.053 12.137 1.00 88.69 89 LEU A CA 1
ATOM 756 C C . LEU A 1 89 ? -19.900 0.062 11.363 1.00 88.69 89 LEU A C 1
ATOM 758 O O . LEU A 1 89 ? -20.951 0.449 10.865 1.00 88.69 89 LEU A O 1
ATOM 762 N N . TRP A 1 90 ? -19.497 -1.211 11.301 1.00 90.25 90 TRP A N 1
ATOM 763 C CA . TRP A 1 90 ? -20.258 -2.243 10.598 1.00 90.25 90 TRP A CA 1
ATOM 764 C C . TRP A 1 90 ? -21.671 -2.392 11.169 1.00 90.25 90 TRP A C 1
ATOM 766 O O . TRP A 1 90 ? -22.636 -2.309 10.420 1.00 90.25 90 TRP A O 1
ATOM 776 N N . LYS A 1 91 ? -21.809 -2.494 12.499 1.00 92.12 91 LYS A N 1
ATOM 777 C CA . LYS A 1 91 ? -23.119 -2.541 13.176 1.00 92.12 91 LYS A CA 1
ATOM 778 C C . LYS A 1 91 ? -23.975 -1.305 12.906 1.00 92.12 91 LYS A C 1
ATOM 780 O O . LYS A 1 91 ? -25.190 -1.408 12.773 1.00 92.12 91 LYS A O 1
ATOM 785 N N . TRP A 1 92 ? -23.359 -0.125 12.874 1.00 90.00 92 TRP A N 1
ATOM 786 C CA . TRP A 1 92 ? -24.077 1.101 12.545 1.00 90.00 92 TRP A CA 1
ATOM 787 C C . TRP A 1 92 ? -24.579 1.078 11.095 1.00 90.00 92 TRP A C 1
ATOM 789 O O . TRP A 1 92 ? -25.752 1.359 10.863 1.00 90.00 92 TRP A O 1
ATOM 799 N N . LEU A 1 93 ? -23.730 0.677 10.140 1.00 88.94 93 LEU A N 1
ATOM 800 C CA . LEU A 1 93 ? -24.082 0.569 8.721 1.00 88.94 93 LEU A CA 1
ATOM 801 C C . LEU A 1 93 ? -25.216 -0.435 8.479 1.00 88.94 93 LEU A C 1
ATOM 803 O O . LEU A 1 93 ? -26.156 -0.109 7.756 1.00 88.94 93 LEU A O 1
ATOM 807 N N . THR A 1 94 ? -25.164 -1.620 9.096 1.00 91.31 94 THR A N 1
ATOM 808 C CA . THR A 1 94 ? -26.221 -2.638 8.958 1.00 91.31 94 THR A CA 1
ATOM 809 C C . THR A 1 94 ? -27.557 -2.128 9.493 1.00 91.31 94 THR A C 1
ATOM 811 O O . THR A 1 94 ? -28.570 -2.253 8.812 1.00 91.31 94 THR A O 1
ATOM 814 N N . ASN A 1 95 ? -27.558 -1.464 10.655 1.00 91.00 95 ASN A N 1
ATOM 815 C CA . ASN A 1 95 ? -28.774 -0.895 11.243 1.00 91.00 95 ASN A CA 1
ATOM 816 C C . ASN A 1 95 ? -29.335 0.281 10.431 1.00 91.00 95 ASN A C 1
ATOM 818 O O . ASN A 1 95 ? -30.547 0.463 10.377 1.00 91.00 95 ASN A O 1
ATOM 822 N N . TYR A 1 96 ? -28.465 1.101 9.834 1.00 88.19 96 TYR A N 1
ATOM 823 C CA . TYR A 1 96 ? -28.876 2.284 9.078 1.00 88.19 96 TYR A CA 1
ATOM 824 C C . TYR A 1 96 ? -29.437 1.932 7.693 1.00 88.19 96 TYR A C 1
ATOM 826 O O . TYR A 1 96 ? -30.440 2.508 7.279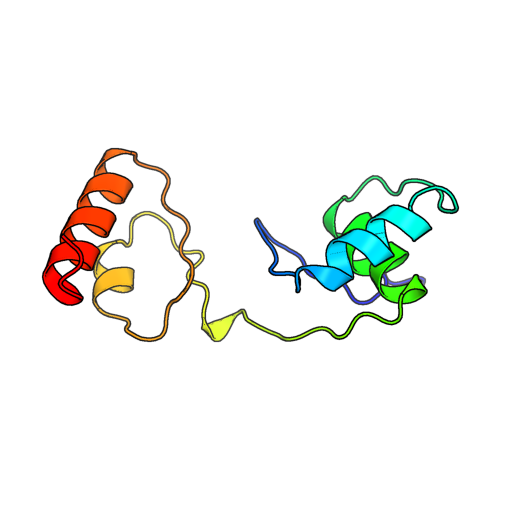 1.00 88.19 96 TYR A O 1
ATOM 834 N N . TYR A 1 97 ? -28.806 0.992 6.979 1.00 86.81 97 TYR A N 1
ATOM 835 C CA . TYR A 1 97 ? -29.184 0.633 5.606 1.00 86.81 97 TYR A CA 1
ATOM 836 C C . TYR A 1 97 ? -30.053 -0.629 5.489 1.00 86.81 97 TYR A C 1
ATOM 838 O O . TYR A 1 97 ? -30.592 -0.878 4.413 1.00 86.81 97 TYR A O 1
ATOM 846 N N . GLY A 1 98 ? -30.211 -1.412 6.560 1.00 84.25 98 GLY A N 1
ATOM 847 C CA . GLY A 1 98 ? -31.082 -2.593 6.575 1.00 84.25 98 GLY A CA 1
ATOM 848 C C . GLY A 1 98 ? -30.520 -3.814 5.840 1.00 84.25 98 GLY A C 1
ATOM 849 O O . GLY A 1 98 ? -31.293 -4.591 5.287 1.00 84.25 98 GLY A O 1
ATOM 850 N N . TYR A 1 99 ? -29.194 -3.979 5.809 1.00 67.75 99 TYR A N 1
ATOM 851 C CA . TYR A 1 99 ? -28.560 -5.201 5.306 1.00 67.75 99 TYR A CA 1
ATOM 852 C C . TYR A 1 99 ? -28.372 -6.188 6.467 1.00 67.75 99 TYR A C 1
ATOM 854 O O . TYR A 1 99 ? -27.395 -6.079 7.212 1.00 67.75 99 TYR A O 1
ATOM 862 N N . GLU A 1 100 ? -29.326 -7.107 6.630 1.00 59.66 100 GLU A N 1
ATOM 863 C CA . GLU A 1 100 ? -29.150 -8.365 7.377 1.00 59.66 100 GLU A CA 1
ATOM 864 C C . GLU A 1 100 ? -28.740 -9.499 6.431 1.00 59.66 100 GLU A C 1
ATOM 866 O O . GLU A 1 100 ? -29.298 -9.569 5.310 1.00 59.66 100 GLU A O 1
#

Secondary structure (DSSP, 8-state):
--PPPS---SS-----HHHHHHHHHHHTTS---SSHHIIIIIIIHHHTT------GGGEE--TT-HHHHHH-TT--EE----HHHHHHHHHHHHHHHT--

pLDDT: mean 88.58, std 9.24, range [38.88, 97.5]

InterPro domains:
  IPR002659 Glycosyl transferase, family 31 [PF01762] (3-50)

Organism: Wuchereria bancrofti (NCBI:txid6293)

Sequence (100 aa):
MQYYPRHCSGSFYLLTGNLARLLFDQARFCTLFWIEDVHVTGHLGLRVHARYEKWNEKILFKWNQLEEVIKTPNILFTLIYSPKEHIQLWKWLTNYYGYE

Radius of gyration: 17.34 Å; Cα contacts (8 Å, |Δi|>4): 82; chains: 1; bounding box: 44×29×39 Å

Mean predicted aligned error: 5.43 Å

Foldseek 3Di:
DDDQADWDDDPDDDDDPVVVVQLVVCVVVDDDDPPVRSRRGTVSCVVSVHDDDDCPVQEDADEPPLVVVLVDPSHPYYDYDDPVSVVVNVVSVCVVVVDD

Solvent-accessible surface area (backbone atoms only — not comparable to full-atom values): 6449 Å² total; per-residue (Å²): 132,91,71,80,61,78,51,62,78,77,97,72,82,89,74,58,80,70,52,56,54,52,39,56,71,48,49,84,81,50,83,87,48,92,53,55,45,50,28,57,44,6,57,37,23,60,76,66,66,60,85,87,80,91,58,68,89,29,45,44,91,56,77,93,40,68,69,59,54,73,72,35,90,67,55,80,42,67,63,79,84,52,73,67,56,52,54,52,52,50,55,50,50,31,69,72,73,66,65,128